Protein AF-A0A9P0H6U3-F1 (afdb_monomer_lite)

Structure (mmCIF, N/CA/C/O backbone):
data_AF-A0A9P0H6U3-F1
#
_entry.id   AF-A0A9P0H6U3-F1
#
loop_
_atom_site.group_PDB
_atom_site.id
_atom_site.type_symbol
_atom_site.label_atom_id
_atom_site.label_alt_id
_atom_site.label_comp_id
_atom_site.label_asym_id
_atom_site.label_entity_id
_atom_site.label_seq_id
_atom_site.pdbx_PDB_ins_code
_atom_site.Cartn_x
_atom_site.Cartn_y
_atom_site.Cartn_z
_atom_site.occupancy
_atom_site.B_iso_or_equiv
_atom_site.auth_seq_id
_atom_site.auth_comp_id
_atom_site.auth_asym_id
_atom_site.auth_atom_id
_atom_site.pdbx_PDB_model_num
ATOM 1 N N . MET A 1 1 ? -8.611 22.913 -31.976 1.00 49.38 1 MET A N 1
ATOM 2 C CA . MET A 1 1 ? -9.464 22.361 -30.897 1.00 49.38 1 MET A CA 1
ATOM 3 C C . MET A 1 1 ? -9.592 20.827 -30.951 1.00 49.38 1 MET A C 1
ATOM 5 O O . MET A 1 1 ? -10.510 20.290 -30.351 1.00 49.38 1 MET A O 1
ATOM 9 N N . ASN A 1 2 ? -8.647 20.098 -31.573 1.00 52.41 2 ASN A N 1
ATOM 10 C CA . ASN A 1 2 ? -8.778 18.645 -31.797 1.00 52.41 2 ASN A CA 1
ATOM 11 C C . ASN A 1 2 ? -7.749 17.794 -31.020 1.00 52.41 2 ASN A C 1
ATOM 13 O O . ASN A 1 2 ? -7.746 16.580 -31.174 1.00 52.41 2 ASN A O 1
ATOM 17 N N . GLN A 1 3 ? -6.892 18.390 -30.175 1.00 59.03 3 GLN A N 1
ATOM 18 C CA . GLN A 1 3 ? -5.927 17.623 -29.367 1.00 59.03 3 GLN A CA 1
ATOM 19 C C . GLN A 1 3 ? -6.593 16.782 -28.254 1.00 59.03 3 GLN A C 1
ATOM 21 O O . GLN A 1 3 ? -6.156 15.670 -27.987 1.00 59.03 3 GLN A O 1
ATOM 26 N N . SER A 1 4 ? -7.689 17.256 -27.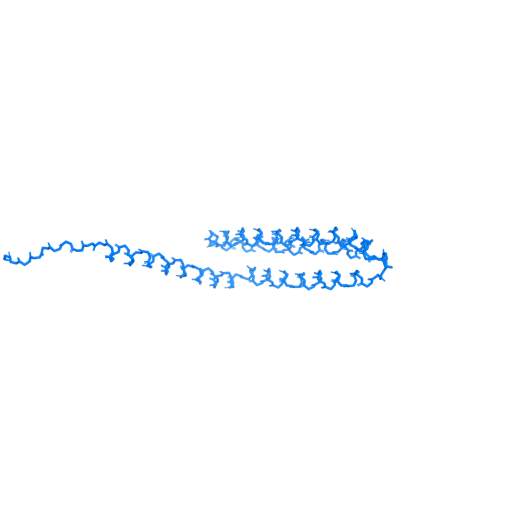645 1.00 60.91 4 SER A N 1
ATOM 27 C CA . SER A 1 4 ? -8.214 16.655 -26.404 1.00 60.91 4 SER A CA 1
ATOM 28 C C . SER A 1 4 ? -8.875 15.279 -26.569 1.00 60.91 4 SER A C 1
ATOM 30 O O . SER A 1 4 ? -8.927 14.522 -25.604 1.00 60.91 4 SER A O 1
ATOM 32 N N . TRP A 1 5 ? -9.397 14.943 -27.754 1.00 65.50 5 TRP A N 1
ATOM 33 C CA . TRP A 1 5 ? -10.063 13.650 -27.986 1.00 65.50 5 TRP A CA 1
ATOM 34 C C . TRP A 1 5 ? -9.059 12.502 -28.119 1.00 65.50 5 TRP A C 1
ATOM 36 O O . TRP A 1 5 ? -9.289 11.412 -27.595 1.00 65.50 5 TRP A O 1
ATOM 46 N N . SER A 1 6 ? -7.928 12.765 -28.774 1.00 60.09 6 SER A N 1
ATOM 47 C CA . SER A 1 6 ? -6.862 11.780 -28.959 1.00 60.09 6 SER A CA 1
ATOM 48 C C . SER A 1 6 ? -6.182 11.448 -27.634 1.00 60.09 6 SER A C 1
ATOM 50 O O . SER A 1 6 ? -5.989 10.275 -27.329 1.00 60.09 6 SER A O 1
ATOM 52 N N . ASP A 1 7 ? -5.908 12.456 -26.800 1.00 67.19 7 ASP A N 1
ATOM 53 C CA . ASP A 1 7 ? -5.301 12.257 -25.478 1.00 67.19 7 ASP A CA 1
ATOM 54 C C . ASP A 1 7 ? -6.191 11.410 -24.555 1.00 67.19 7 ASP A C 1
ATOM 56 O O . ASP A 1 7 ? -5.699 10.555 -23.815 1.00 67.19 7 ASP A O 1
ATOM 60 N N . TRP A 1 8 ? -7.513 11.579 -24.653 1.00 68.31 8 TRP A N 1
ATOM 61 C CA . TRP A 1 8 ? -8.468 10.794 -23.873 1.00 68.31 8 TRP A CA 1
ATOM 62 C C . TRP A 1 8 ? -8.438 9.311 -24.253 1.00 68.31 8 TRP A C 1
ATOM 64 O O . TRP A 1 8 ? -8.449 8.451 -23.372 1.00 68.31 8 TRP A O 1
ATOM 74 N N . ILE A 1 9 ? -8.308 9.002 -25.548 1.00 74.56 9 ILE A N 1
ATOM 75 C CA . ILE A 1 9 ? -8.225 7.622 -26.047 1.00 74.56 9 ILE A CA 1
ATOM 76 C C . ILE A 1 9 ? -7.025 6.870 -25.442 1.00 74.56 9 ILE A C 1
ATOM 78 O O . ILE A 1 9 ? -7.152 5.695 -25.102 1.00 74.56 9 ILE A O 1
ATOM 82 N N . TYR A 1 10 ? -5.885 7.547 -25.251 1.00 70.25 10 TYR A N 1
ATOM 83 C CA . TYR A 1 10 ? -4.685 6.959 -24.637 1.00 70.25 10 TYR A CA 1
ATOM 84 C C . TYR A 1 10 ? -4.761 6.917 -23.108 1.00 70.25 10 TYR A C 1
ATOM 86 O O . TYR A 1 10 ? -4.169 6.044 -22.471 1.00 70.25 10 TYR A O 1
ATOM 94 N N . GLN A 1 11 ? -5.508 7.835 -22.500 1.00 69.25 11 GLN A N 1
ATOM 95 C CA . GLN A 1 11 ? -5.653 7.912 -21.052 1.00 69.25 11 GLN A CA 1
ATOM 96 C C . GLN A 1 11 ? -6.636 6.870 -20.496 1.00 69.25 11 GLN A C 1
ATOM 98 O O . GLN A 1 11 ? -6.443 6.384 -19.380 1.00 69.25 11 GLN A O 1
ATOM 103 N N . VAL A 1 12 ? -7.640 6.463 -21.279 1.00 80.19 12 VAL A N 1
ATOM 104 C CA . VAL A 1 12 ? -8.606 5.409 -20.919 1.00 80.19 12 VAL A CA 1
ATOM 105 C C . VAL A 1 12 ? -7.935 4.092 -20.495 1.00 80.19 12 VAL A C 1
ATOM 107 O O . VAL A 1 12 ? -8.214 3.638 -19.382 1.00 80.19 12 VAL A O 1
ATOM 110 N N . PRO A 1 13 ? -7.036 3.470 -21.286 1.00 77.06 13 PRO A N 1
ATOM 111 C CA . PRO A 1 13 ? -6.386 2.228 -20.873 1.00 77.06 13 PRO A CA 1
ATOM 112 C C . PRO A 1 13 ? -5.525 2.411 -19.615 1.00 77.06 13 PRO A C 1
ATOM 114 O O . PRO A 1 13 ? -5.486 1.519 -18.770 1.00 77.06 13 PRO A O 1
ATOM 117 N N . ALA A 1 14 ? -4.905 3.579 -19.421 1.00 73.44 14 ALA A N 1
ATOM 118 C CA . ALA A 1 14 ? -4.133 3.866 -18.213 1.00 73.44 14 ALA A CA 1
ATOM 119 C C . ALA A 1 14 ? -5.019 3.975 -16.957 1.00 73.44 14 ALA A C 1
ATOM 121 O O . ALA A 1 14 ? -4.703 3.384 -15.922 1.00 73.44 14 ALA A O 1
ATOM 122 N N . ILE A 1 15 ? -6.148 4.686 -17.048 1.00 77.50 15 ILE A N 1
ATOM 123 C CA . ILE A 1 15 ? -7.124 4.798 -15.952 1.00 77.50 15 ILE A CA 1
ATOM 124 C C . ILE A 1 15 ? -7.738 3.430 -15.639 1.00 77.50 15 ILE A C 1
ATOM 126 O O . ILE A 1 15 ? -7.908 3.092 -14.468 1.00 77.50 15 ILE A O 1
ATOM 130 N N . LEU A 1 16 ? -8.020 2.620 -16.662 1.00 83.75 16 LEU A N 1
ATOM 131 C CA . LEU A 1 16 ? -8.541 1.266 -16.490 1.00 83.75 16 LEU A CA 1
ATOM 132 C C . LEU A 1 16 ? -7.561 0.389 -15.694 1.00 83.75 16 LEU A C 1
ATOM 134 O O . LEU A 1 16 ? -7.962 -0.259 -14.728 1.00 83.75 16 LEU A O 1
ATOM 138 N N . VAL A 1 17 ? -6.271 0.411 -16.047 1.00 79.19 17 VAL A N 1
ATOM 139 C CA . VAL A 1 17 ? -5.224 -0.340 -15.331 1.00 79.19 17 VAL A CA 1
ATOM 140 C C . VAL A 1 17 ? -5.078 0.149 -13.884 1.00 79.19 17 VAL A C 1
ATOM 142 O O . VAL A 1 17 ? -4.998 -0.675 -12.969 1.00 79.19 17 VAL A O 1
ATOM 145 N N . LEU A 1 18 ? -5.114 1.467 -13.648 1.00 78.31 18 LEU A N 1
ATOM 146 C CA . LEU A 1 18 ? -5.097 2.044 -12.297 1.00 78.31 18 LEU A CA 1
ATOM 147 C C . LEU A 1 18 ? -6.306 1.574 -11.468 1.00 78.31 18 LEU A C 1
ATOM 149 O O . LEU A 1 18 ? -6.142 1.156 -10.320 1.00 78.31 18 LEU A O 1
ATOM 153 N N . ALA A 1 19 ? -7.509 1.606 -12.048 1.00 84.06 19 ALA A N 1
ATOM 154 C CA . ALA A 1 19 ? -8.743 1.190 -11.386 1.00 84.06 19 ALA A CA 1
ATOM 155 C C . ALA A 1 19 ? -8.730 -0.306 -11.036 1.00 84.06 19 ALA A C 1
ATOM 157 O O . ALA A 1 19 ? -9.092 -0.684 -9.920 1.00 84.06 19 ALA A O 1
ATOM 158 N N . ILE A 1 20 ? -8.254 -1.154 -11.952 1.00 84.00 20 ILE A N 1
ATOM 159 C CA . ILE A 1 20 ? -8.088 -2.592 -11.710 1.00 84.00 20 ILE A CA 1
ATOM 160 C C . ILE A 1 20 ? -7.099 -2.826 -10.560 1.00 84.00 20 ILE A C 1
ATOM 162 O O . ILE A 1 20 ? -7.406 -3.580 -9.636 1.00 84.00 20 ILE A O 1
ATOM 166 N N . ASN A 1 21 ? -5.954 -2.135 -10.557 1.00 82.75 21 ASN A N 1
ATOM 167 C CA . ASN A 1 21 ? -4.960 -2.239 -9.486 1.00 82.75 21 ASN A CA 1
ATOM 168 C C . ASN A 1 21 ? -5.534 -1.826 -8.113 1.00 82.75 21 ASN A C 1
ATOM 170 O O . ASN A 1 21 ? -5.311 -2.509 -7.112 1.00 82.75 21 ASN A O 1
ATOM 174 N N . LEU A 1 22 ? -6.338 -0.757 -8.069 1.00 81.25 22 LEU A N 1
ATOM 175 C CA . LEU A 1 22 ? -7.007 -0.305 -6.845 1.00 81.25 22 LEU A CA 1
ATOM 176 C C . LEU A 1 22 ? -8.031 -1.335 -6.339 1.00 81.25 22 LEU A C 1
ATOM 178 O O . LEU A 1 22 ? -8.070 -1.640 -5.146 1.00 81.25 22 LEU A O 1
ATOM 182 N N . LEU A 1 23 ? -8.834 -1.914 -7.238 1.00 86.56 23 LEU A N 1
ATOM 183 C CA . LEU A 1 23 ? -9.802 -2.955 -6.886 1.00 86.56 23 LEU A CA 1
ATOM 184 C C . LEU A 1 23 ? -9.116 -4.210 -6.344 1.00 86.56 23 LEU A C 1
ATOM 186 O O . LEU A 1 23 ? -9.563 -4.751 -5.329 1.00 86.56 23 LEU A O 1
ATOM 190 N N . PHE A 1 24 ? -8.020 -4.652 -6.966 1.00 83.69 24 PHE A N 1
ATOM 191 C CA . PHE A 1 24 ? -7.221 -5.763 -6.447 1.00 83.69 24 PHE A CA 1
ATOM 192 C C . PHE A 1 24 ? -6.708 -5.461 -5.040 1.00 83.69 24 PHE A C 1
ATOM 194 O O . PHE A 1 24 ? -6.882 -6.288 -4.144 1.00 83.69 24 PHE A O 1
ATOM 201 N N . LEU A 1 25 ? -6.168 -4.263 -4.810 1.00 80.56 25 LEU A N 1
ATOM 202 C CA . LEU A 1 25 ? -5.678 -3.863 -3.494 1.00 80.56 25 LEU A CA 1
ATOM 203 C C . LEU A 1 25 ? -6.788 -3.870 -2.434 1.00 80.56 25 LEU A C 1
ATOM 205 O O . LEU A 1 25 ? -6.586 -4.420 -1.352 1.00 80.56 25 LEU A O 1
ATOM 209 N N . VAL A 1 26 ? -7.978 -3.345 -2.744 1.00 81.38 26 VAL A N 1
ATOM 210 C CA . VAL A 1 26 ? -9.132 -3.359 -1.824 1.00 81.38 26 VAL A CA 1
ATOM 211 C C . VAL A 1 26 ? -9.613 -4.787 -1.541 1.00 81.38 26 VAL A C 1
ATOM 213 O O . VAL A 1 26 ? -9.878 -5.137 -0.388 1.00 81.38 26 VAL A O 1
ATOM 216 N N . ARG A 1 27 ? -9.699 -5.648 -2.563 1.00 83.19 27 ARG A N 1
ATOM 217 C CA . ARG A 1 27 ? -10.087 -7.061 -2.395 1.00 83.19 27 ARG A CA 1
ATOM 218 C C . ARG A 1 27 ? -9.085 -7.823 -1.533 1.00 83.19 27 ARG A C 1
ATOM 220 O O . ARG A 1 27 ? -9.482 -8.590 -0.657 1.00 83.19 27 ARG A O 1
ATOM 227 N N . ILE A 1 28 ? -7.799 -7.585 -1.745 1.00 79.62 28 ILE A N 1
ATOM 228 C CA . ILE A 1 28 ? -6.723 -8.194 -0.966 1.00 79.62 28 ILE A CA 1
ATOM 229 C C . ILE A 1 28 ? -6.747 -7.671 0.469 1.00 79.62 28 ILE A C 1
ATOM 231 O O . ILE A 1 28 ? -6.662 -8.475 1.392 1.00 79.62 28 ILE A O 1
ATOM 235 N N . MET A 1 29 ? -6.923 -6.364 0.677 1.00 74.38 29 MET A N 1
ATOM 236 C CA . MET A 1 29 ? -7.116 -5.769 2.005 1.00 74.38 29 MET A CA 1
ATOM 237 C C . MET A 1 29 ? -8.271 -6.442 2.750 1.00 74.38 29 MET A C 1
ATOM 239 O O . MET A 1 29 ? -8.116 -6.839 3.903 1.00 74.38 29 MET A O 1
ATOM 243 N N . TRP A 1 30 ? -9.404 -6.660 2.080 1.00 81.75 30 TRP A N 1
ATOM 244 C CA . TRP A 1 30 ? -10.548 -7.361 2.660 1.00 81.75 30 TRP A CA 1
ATOM 245 C C . TRP A 1 30 ? -10.215 -8.801 3.072 1.00 81.75 30 TRP A C 1
ATOM 247 O O . TRP A 1 30 ? -10.511 -9.227 4.195 1.00 81.75 30 TRP A O 1
ATOM 257 N N . VAL A 1 31 ? -9.575 -9.562 2.179 1.00 78.56 31 VAL A N 1
ATOM 258 C CA . VAL A 1 31 ? -9.147 -10.940 2.459 1.00 78.56 31 VAL A CA 1
ATOM 259 C C . VAL A 1 31 ? -8.113 -10.970 3.583 1.00 78.56 31 VAL A C 1
ATOM 261 O O . VAL A 1 31 ? -8.201 -11.836 4.449 1.00 78.56 31 VAL A O 1
ATOM 264 N N . LEU A 1 32 ? -7.188 -10.010 3.631 1.00 72.38 32 LEU A N 1
ATOM 265 C CA . LEU A 1 32 ? -6.175 -9.894 4.677 1.00 72.38 32 LEU A CA 1
ATOM 266 C C . LEU A 1 32 ? -6.813 -9.609 6.036 1.00 72.38 32 LEU A C 1
ATOM 268 O O . LEU A 1 32 ? -6.483 -10.292 7.000 1.00 72.38 32 LEU A O 1
ATOM 272 N N . ILE A 1 33 ? -7.766 -8.677 6.112 1.00 70.75 33 ILE A N 1
ATOM 273 C CA . ILE A 1 33 ? -8.536 -8.397 7.335 1.00 70.75 33 ILE A CA 1
ATOM 274 C C . ILE A 1 33 ? -9.295 -9.653 7.786 1.00 70.75 33 ILE A C 1
ATOM 276 O O . ILE A 1 33 ? -9.306 -10.001 8.970 1.00 70.75 33 ILE A O 1
ATOM 280 N N . THR A 1 34 ? -9.891 -10.377 6.838 1.00 71.12 34 THR A N 1
ATOM 281 C CA . THR A 1 34 ? -10.643 -11.609 7.116 1.00 71.12 34 THR A CA 1
ATOM 282 C C . THR A 1 34 ? -9.728 -12.741 7.598 1.00 71.12 34 THR A C 1
ATOM 284 O O . THR A 1 34 ? -10.045 -13.429 8.567 1.00 71.12 34 THR A O 1
ATOM 287 N N . LYS A 1 35 ? -8.555 -12.914 6.980 1.00 64.50 35 LYS A N 1
ATOM 288 C CA . LYS A 1 35 ? -7.543 -13.902 7.381 1.00 64.50 35 LYS A CA 1
ATOM 289 C C . LYS A 1 35 ? -6.875 -13.519 8.703 1.00 64.50 35 LYS A C 1
ATOM 291 O O . LYS A 1 35 ? -6.647 -14.397 9.523 1.00 64.50 35 LYS A O 1
ATOM 296 N N . LEU A 1 36 ? -6.646 -12.231 8.964 1.00 63.19 36 LEU A N 1
ATOM 297 C CA . LEU A 1 36 ? -6.146 -11.716 10.243 1.00 63.19 36 LEU A CA 1
ATOM 298 C C . LEU A 1 36 ? -7.120 -11.988 11.392 1.00 63.19 36 LEU A C 1
ATOM 300 O O . LEU A 1 36 ? -6.700 -12.320 12.496 1.00 63.19 36 LEU A O 1
ATOM 304 N N . ARG A 1 37 ? -8.429 -11.891 11.137 1.00 61.72 37 ARG A N 1
ATOM 305 C CA . ARG A 1 37 ? -9.445 -12.276 12.124 1.00 61.72 37 ARG A CA 1
ATOM 306 C C . ARG A 1 37 ? -9.316 -13.753 12.534 1.00 61.72 37 ARG A C 1
ATOM 308 O O . ARG A 1 37 ? -9.623 -14.067 13.680 1.00 61.72 37 ARG A O 1
ATOM 315 N N . SER A 1 38 ? -8.885 -14.624 11.618 1.00 54.09 38 SER A N 1
ATOM 316 C CA . SER A 1 38 ? -8.844 -16.081 11.806 1.00 54.09 38 SER A CA 1
ATOM 317 C C . SER A 1 38 ? -7.473 -16.637 12.213 1.00 54.09 38 SER A C 1
ATOM 319 O O . SER A 1 38 ? -7.420 -17.698 12.827 1.00 54.09 38 SER A O 1
ATOM 321 N N . ALA A 1 39 ? -6.371 -15.977 11.857 1.00 54.97 39 ALA A N 1
ATOM 322 C CA . ALA A 1 39 ? -5.018 -16.505 12.020 1.00 54.97 39 ALA A CA 1
ATOM 323 C C . ALA A 1 39 ? -4.344 -15.918 13.270 1.00 54.97 39 ALA A C 1
ATOM 325 O O . ALA A 1 39 ? -3.744 -14.848 13.226 1.00 54.97 39 ALA A O 1
ATOM 326 N N . ASN A 1 40 ? -4.461 -16.630 14.391 1.00 59.28 40 ASN A N 1
ATOM 327 C CA . ASN A 1 40 ? -3.838 -16.303 15.677 1.00 59.28 40 ASN A CA 1
ATOM 328 C C . ASN A 1 40 ? -2.568 -17.141 15.939 1.00 59.28 40 ASN A C 1
ATOM 330 O O . ASN A 1 40 ? -2.359 -17.538 17.074 1.00 59.28 40 ASN A O 1
ATOM 334 N N . ASN A 1 41 ? -1.747 -17.483 14.936 1.00 54.12 41 ASN A N 1
ATOM 335 C CA . ASN A 1 41 ? -0.566 -18.334 15.172 1.00 54.12 41 ASN A CA 1
ATOM 336 C C . ASN A 1 41 ? 0.657 -17.964 14.314 1.00 54.12 41 ASN A C 1
ATOM 338 O O . ASN A 1 41 ? 0.532 -17.570 13.148 1.00 54.12 41 ASN A O 1
ATOM 342 N N . ALA A 1 42 ? 1.832 -18.132 14.932 1.00 54.91 42 ALA A N 1
ATOM 343 C CA . ALA A 1 42 ? 3.169 -17.719 14.493 1.00 54.91 42 ALA A CA 1
ATOM 344 C C . ALA A 1 42 ? 3.615 -18.272 13.123 1.00 54.91 42 ALA A C 1
ATOM 346 O O . ALA A 1 42 ? 4.441 -17.661 12.451 1.00 54.91 42 ALA A O 1
ATOM 347 N N . GLU A 1 43 ? 3.007 -19.355 12.636 1.00 56.22 43 GLU A N 1
ATOM 348 C CA . GLU A 1 43 ? 3.327 -19.947 11.323 1.00 56.22 43 GLU A CA 1
ATOM 349 C C . GLU A 1 43 ? 2.853 -19.087 10.133 1.00 56.22 43 GLU A C 1
ATOM 351 O O . GLU A 1 43 ? 3.325 -19.212 9.001 1.00 56.22 43 GLU A O 1
ATOM 356 N N . THR A 1 44 ? 1.950 -18.137 10.391 1.00 58.00 44 THR A N 1
ATOM 357 C CA . THR A 1 44 ? 1.411 -17.223 9.373 1.00 58.00 44 THR A CA 1
ATOM 358 C C . THR A 1 44 ? 2.429 -16.154 8.956 1.00 58.00 44 THR A C 1
ATOM 360 O O . THR A 1 44 ? 2.306 -15.574 7.876 1.00 58.00 44 THR A O 1
ATOM 363 N N . GLU A 1 45 ? 3.448 -15.871 9.774 1.00 62.16 45 GLU A N 1
ATOM 364 C CA . GLU A 1 45 ? 4.425 -14.808 9.498 1.00 62.16 45 GLU A CA 1
ATOM 365 C C . GLU A 1 45 ? 5.301 -15.109 8.276 1.00 62.16 45 GLU A C 1
ATOM 367 O O . GLU A 1 45 ? 5.620 -14.209 7.496 1.00 62.16 45 GLU A O 1
ATOM 372 N N . GLN A 1 46 ? 5.639 -16.378 8.051 1.00 61.12 46 GLN A N 1
ATOM 373 C CA . GLN A 1 46 ? 6.487 -16.784 6.931 1.00 61.12 46 GLN A CA 1
ATOM 374 C C . GLN A 1 46 ? 5.719 -16.747 5.601 1.00 61.12 46 GLN A C 1
ATOM 376 O O . GLN A 1 46 ? 6.200 -16.174 4.620 1.00 61.12 46 GLN A O 1
ATOM 381 N N . TYR A 1 47 ? 4.468 -17.218 5.600 1.00 59.66 47 TYR A N 1
ATOM 382 C CA . TYR A 1 47 ? 3.557 -17.066 4.460 1.00 59.66 47 TYR A CA 1
ATOM 383 C C . TYR A 1 47 ? 3.232 -15.595 4.166 1.00 59.66 47 TYR A C 1
ATOM 385 O O . TYR A 1 47 ? 3.143 -15.197 3.005 1.00 59.66 47 TYR A O 1
ATOM 393 N N . ARG A 1 48 ? 3.129 -14.748 5.197 1.00 66.56 48 ARG A N 1
ATOM 394 C CA . ARG A 1 48 ? 2.937 -13.299 5.032 1.00 66.56 48 ARG A CA 1
ATOM 395 C C . ARG A 1 48 ? 4.136 -12.605 4.412 1.00 66.56 48 ARG A C 1
ATOM 397 O O . ARG A 1 48 ? 3.922 -11.671 3.651 1.00 66.56 48 ARG A O 1
ATOM 404 N N . LYS A 1 49 ? 5.367 -13.045 4.684 1.00 67.00 49 LYS A N 1
ATOM 405 C CA . LYS A 1 49 ? 6.567 -12.511 4.014 1.00 67.00 49 LYS A CA 1
ATOM 406 C C . LYS A 1 49 ? 6.555 -12.825 2.515 1.00 67.00 49 LYS A C 1
ATOM 408 O O . LYS A 1 49 ? 6.810 -11.931 1.711 1.00 67.00 49 LYS A O 1
ATOM 413 N N . GLY A 1 50 ? 6.169 -14.047 2.139 1.00 71.00 50 GLY A N 1
ATOM 414 C CA . GLY A 1 50 ? 5.984 -14.433 0.735 1.00 71.00 50 GLY A CA 1
ATOM 415 C C . GLY A 1 50 ? 4.857 -13.650 0.056 1.00 71.00 50 GLY A C 1
ATOM 416 O O . GLY A 1 50 ? 5.058 -13.047 -0.998 1.00 71.00 50 GLY A O 1
ATOM 417 N N . CYS A 1 51 ? 3.693 -13.556 0.706 1.00 69.19 51 CYS A N 1
ATOM 418 C CA . CYS A 1 51 ? 2.592 -12.733 0.211 1.00 69.19 51 CYS A CA 1
ATOM 419 C C . CYS A 1 51 ? 2.953 -11.243 0.168 1.00 69.19 51 CYS A C 1
ATOM 421 O O . CYS A 1 51 ? 2.570 -10.587 -0.783 1.00 69.19 51 CYS A O 1
ATOM 423 N N . LYS A 1 52 ? 3.721 -10.694 1.116 1.00 72.56 52 LYS A N 1
ATOM 424 C CA . LYS A 1 52 ? 4.201 -9.299 1.097 1.00 72.56 52 LYS A CA 1
ATOM 425 C C . LYS A 1 52 ? 4.974 -9.004 -0.180 1.00 72.56 52 LYS A C 1
ATOM 427 O O . LYS A 1 52 ? 4.689 -8.007 -0.835 1.00 72.56 52 LYS A O 1
ATOM 432 N N . ALA A 1 53 ? 5.924 -9.870 -0.527 1.00 79.06 53 ALA A N 1
ATOM 433 C CA . ALA A 1 53 ? 6.712 -9.717 -1.742 1.00 79.06 53 ALA A CA 1
ATOM 434 C C . ALA A 1 53 ? 5.815 -9.785 -2.985 1.00 79.06 53 ALA A C 1
ATOM 436 O O . ALA A 1 53 ? 5.858 -8.876 -3.807 1.00 79.06 53 ALA A O 1
ATOM 437 N N . LEU A 1 54 ? 4.930 -10.786 -3.071 1.00 76.81 54 LEU A N 1
ATOM 438 C CA . LEU A 1 54 ? 3.991 -10.920 -4.190 1.00 76.81 54 LEU A CA 1
ATOM 439 C C . LEU A 1 54 ? 3.024 -9.725 -4.303 1.00 76.81 54 LEU A C 1
ATOM 441 O O . LEU A 1 54 ? 2.750 -9.242 -5.396 1.00 76.81 54 LEU A O 1
ATOM 445 N N . LEU A 1 55 ? 2.525 -9.224 -3.172 1.00 73.62 55 LEU A N 1
ATOM 446 C CA . LEU A 1 55 ? 1.567 -8.120 -3.096 1.00 73.62 55 LEU A CA 1
ATOM 447 C C . LEU A 1 55 ? 2.174 -6.774 -3.448 1.00 73.62 55 LEU A C 1
ATOM 449 O O . LEU A 1 55 ? 1.469 -5.932 -3.988 1.00 73.62 55 LEU A O 1
ATOM 453 N N . VAL A 1 56 ? 3.449 -6.562 -3.1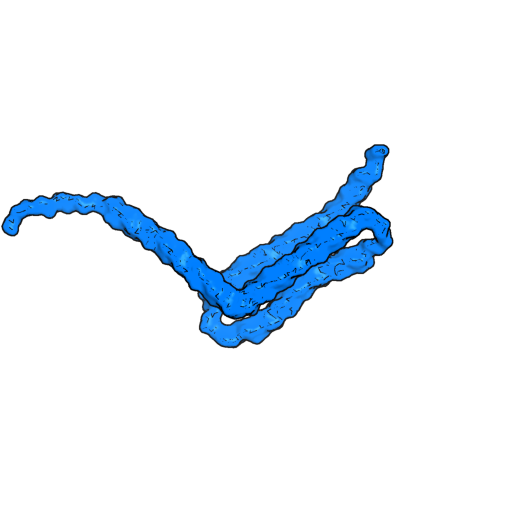36 1.00 74.19 56 VAL A N 1
ATOM 454 C CA . VAL A 1 56 ? 4.192 -5.388 -3.603 1.00 74.19 56 VAL A CA 1
ATOM 455 C C . VAL A 1 56 ? 4.526 -5.544 -5.085 1.00 74.19 56 VAL A C 1
ATOM 457 O O . VAL A 1 56 ? 4.466 -4.566 -5.826 1.00 74.19 56 VAL A O 1
ATOM 460 N N . LEU A 1 57 ? 4.807 -6.770 -5.538 1.00 80.44 57 LEU A N 1
ATOM 461 C CA . LEU A 1 57 ? 5.159 -7.060 -6.924 1.00 80.44 57 LEU A CA 1
ATOM 462 C C . LEU A 1 57 ? 3.995 -6.819 -7.897 1.00 80.44 57 LEU A C 1
ATOM 464 O O . LEU A 1 57 ? 4.248 -6.337 -8.989 1.00 80.44 57 LEU A O 1
ATOM 468 N N . ILE A 1 58 ? 2.737 -7.068 -7.519 1.00 79.88 58 ILE A N 1
ATOM 469 C CA . ILE A 1 58 ? 1.554 -6.834 -8.380 1.00 79.88 58 ILE A CA 1
ATOM 470 C C . ILE A 1 58 ? 1.404 -5.360 -8.834 1.00 79.88 58 ILE A C 1
ATOM 472 O O . ILE A 1 58 ? 1.431 -5.110 -10.043 1.00 79.88 58 ILE A O 1
ATOM 476 N N . PRO A 1 59 ? 1.283 -4.361 -7.931 1.00 73.19 59 PRO A N 1
ATOM 477 C CA . PRO A 1 59 ? 1.187 -2.955 -8.317 1.00 73.19 59 PRO A CA 1
ATOM 478 C C . PRO A 1 59 ? 2.494 -2.452 -8.941 1.00 73.19 59 PRO A C 1
ATOM 480 O O . PRO A 1 59 ? 2.458 -1.625 -9.849 1.00 73.19 59 PRO A O 1
ATOM 483 N N . LEU A 1 60 ? 3.647 -2.970 -8.502 1.00 80.31 60 LEU A N 1
ATOM 484 C CA . LEU A 1 60 ? 4.953 -2.626 -9.066 1.00 80.31 60 LEU A CA 1
ATOM 485 C C . LEU A 1 60 ? 5.070 -3.095 -10.521 1.00 80.31 60 LEU A C 1
ATOM 487 O O . LEU A 1 60 ? 5.473 -2.303 -11.368 1.00 80.31 60 LEU A O 1
ATOM 491 N N . LEU A 1 61 ? 4.649 -4.319 -10.846 1.00 77.50 61 LEU A N 1
ATOM 492 C CA . LEU A 1 61 ? 4.687 -4.868 -12.204 1.00 77.50 61 LEU A CA 1
ATOM 493 C C . LEU A 1 61 ? 3.794 -4.061 -13.155 1.00 77.50 61 LEU A C 1
ATOM 495 O O . LEU A 1 61 ? 4.240 -3.694 -14.240 1.00 77.50 61 LEU A O 1
ATOM 499 N N . GLY A 1 62 ? 2.573 -3.719 -12.726 1.00 75.19 62 GLY A N 1
ATOM 500 C CA . GLY A 1 62 ? 1.653 -2.895 -13.518 1.00 75.19 62 GLY A CA 1
ATOM 501 C C . GLY A 1 62 ? 2.228 -1.514 -13.840 1.00 75.19 62 GLY A C 1
ATOM 502 O O . GLY A 1 62 ? 2.127 -1.041 -14.970 1.00 75.19 62 GLY A O 1
ATOM 503 N N . ILE A 1 63 ? 2.907 -0.890 -12.878 1.00 72.56 63 ILE A N 1
ATOM 504 C CA . ILE A 1 63 ? 3.532 0.423 -13.073 1.00 72.56 63 ILE A CA 1
ATOM 505 C C . ILE A 1 63 ? 4.779 0.311 -13.938 1.00 72.56 63 ILE A C 1
ATOM 507 O O . ILE A 1 63 ? 4.944 1.120 -14.842 1.00 72.56 63 ILE A O 1
ATOM 511 N N . THR A 1 64 ? 5.618 -0.702 -13.718 1.00 75.56 64 THR A N 1
ATOM 512 C CA . THR A 1 64 ? 6.835 -0.929 -14.513 1.00 75.56 64 THR A CA 1
ATOM 513 C C . THR A 1 64 ? 6.487 -1.173 -15.982 1.00 75.56 64 THR A C 1
ATOM 515 O O . THR A 1 64 ? 7.142 -0.626 -16.866 1.00 75.56 64 THR A O 1
ATOM 518 N N . TYR A 1 65 ? 5.405 -1.912 -16.248 1.00 74.81 65 TYR A N 1
ATOM 519 C CA . TYR A 1 65 ? 4.881 -2.137 -17.594 1.00 74.81 65 TYR A CA 1
ATOM 520 C C . TYR A 1 65 ? 4.415 -0.837 -18.266 1.00 74.81 65 TYR A C 1
ATOM 522 O O . TYR A 1 65 ? 4.842 -0.537 -19.380 1.00 74.81 65 TYR A O 1
ATOM 530 N N . ILE A 1 66 ? 3.611 -0.018 -17.576 1.00 70.00 66 ILE A N 1
ATOM 531 C CA . ILE A 1 66 ? 3.189 1.292 -18.098 1.00 70.00 66 ILE A CA 1
ATOM 532 C C . ILE A 1 66 ? 4.396 2.217 -18.306 1.00 70.00 66 ILE A C 1
ATOM 534 O O . ILE A 1 66 ? 4.473 2.914 -19.314 1.00 70.00 66 ILE A O 1
ATOM 538 N N . LEU A 1 67 ? 5.366 2.207 -17.388 1.00 69.19 67 LEU A N 1
ATOM 539 C CA . LEU A 1 67 ? 6.577 3.023 -17.468 1.00 69.19 67 LEU A CA 1
ATOM 540 C C . LEU A 1 67 ? 7.433 2.670 -18.694 1.00 69.19 67 LEU A C 1
ATOM 542 O O . LEU A 1 67 ? 7.993 3.572 -19.321 1.00 69.19 67 LEU A O 1
ATOM 546 N N . PHE A 1 68 ? 7.518 1.373 -19.003 1.00 69.50 68 PHE A N 1
ATOM 547 C CA . PHE A 1 68 ? 8.261 0.816 -20.130 1.00 69.50 68 PHE A CA 1
ATOM 548 C C . PHE A 1 68 ? 7.578 1.105 -21.472 1.00 69.50 68 PHE A C 1
ATOM 550 O O . PHE A 1 68 ? 8.247 1.495 -22.423 1.00 69.50 68 PHE A O 1
ATOM 557 N N . ILE A 1 69 ? 6.248 0.988 -21.537 1.00 67.25 69 ILE A N 1
ATOM 558 C CA . ILE A 1 69 ? 5.476 1.302 -22.749 1.00 67.25 69 ILE A CA 1
ATOM 559 C C . ILE A 1 69 ? 5.426 2.813 -23.042 1.00 67.25 69 ILE A C 1
ATOM 561 O O . ILE A 1 69 ? 5.319 3.213 -24.195 1.00 67.25 69 ILE A O 1
ATOM 565 N N . ALA A 1 70 ? 5.508 3.666 -22.017 1.00 62.84 70 ALA A N 1
ATOM 566 C CA . ALA A 1 70 ? 5.202 5.095 -22.129 1.00 62.84 70 ALA A CA 1
ATOM 567 C C . ALA A 1 70 ? 6.398 6.024 -22.453 1.00 62.84 70 ALA A C 1
ATOM 569 O O . ALA A 1 70 ? 6.477 7.115 -21.883 1.00 62.84 70 ALA A O 1
ATOM 570 N N . GLY A 1 71 ? 7.354 5.647 -23.304 1.00 57.47 71 GLY A N 1
ATOM 571 C CA . GLY A 1 71 ? 8.315 6.621 -23.871 1.00 57.47 71 GLY A CA 1
ATOM 572 C C . GLY A 1 71 ? 7.810 7.220 -25.201 1.00 57.47 71 GLY A C 1
ATOM 573 O O . GLY A 1 71 ? 7.114 6.496 -25.907 1.00 57.47 71 GLY A O 1
ATOM 574 N N . PRO A 1 72 ? 8.158 8.462 -25.627 1.00 55.34 72 PRO A N 1
ATOM 575 C CA . PRO A 1 72 ? 8.721 9.621 -24.925 1.00 55.34 72 PRO A CA 1
ATOM 576 C C . PRO A 1 72 ? 7.680 10.731 -24.597 1.00 55.34 72 PRO A C 1
ATOM 578 O O . PRO A 1 72 ? 6.761 11.017 -25.355 1.00 55.34 72 PRO A O 1
ATOM 581 N N . GLN A 1 73 ? 7.887 11.349 -23.426 1.00 60.56 73 GLN A N 1
ATOM 582 C CA . GLN A 1 73 ? 7.461 12.661 -22.890 1.00 60.56 73 GLN A CA 1
ATOM 583 C C . GLN A 1 73 ? 6.333 13.456 -23.590 1.00 60.56 73 GLN A C 1
ATOM 585 O O . GLN A 1 73 ? 6.568 14.535 -24.128 1.00 60.56 73 GLN A O 1
ATOM 590 N N . SER A 1 74 ? 5.077 13.017 -23.456 1.00 65.94 74 SER A N 1
ATOM 591 C CA . SER A 1 74 ? 3.939 13.952 -23.511 1.00 65.94 74 SER A CA 1
ATOM 592 C C . SER A 1 74 ? 3.551 14.397 -22.093 1.00 65.94 74 SER A C 1
ATOM 594 O O . SER A 1 74 ? 3.708 13.644 -21.126 1.00 65.94 74 SER A O 1
ATOM 596 N N . ALA A 1 75 ? 3.036 15.623 -21.945 1.00 67.19 75 ALA A N 1
ATOM 597 C CA . ALA A 1 75 ? 2.630 16.179 -20.647 1.00 67.19 75 ALA A CA 1
ATOM 598 C C . ALA A 1 75 ? 1.578 15.308 -19.925 1.00 67.19 75 ALA A C 1
ATOM 600 O O . ALA A 1 75 ? 1.566 15.220 -18.696 1.00 67.19 75 ALA A O 1
ATOM 601 N N . VAL A 1 76 ? 0.745 14.597 -20.689 1.00 68.25 76 VAL A N 1
ATOM 602 C CA . VAL A 1 76 ? -0.277 13.672 -20.179 1.00 68.25 76 VAL A CA 1
ATOM 603 C C . VAL A 1 76 ? 0.369 12.462 -19.500 1.00 68.25 76 VAL A C 1
ATOM 605 O O . VAL A 1 76 ? -0.018 12.089 -18.391 1.00 68.25 76 VAL A O 1
ATOM 608 N N . TYR A 1 77 ? 1.422 11.900 -20.100 1.00 72.19 77 TYR A N 1
ATOM 609 C CA . TYR A 1 77 ? 2.163 10.791 -19.497 1.00 72.19 77 TYR A CA 1
ATOM 610 C C . TYR A 1 77 ? 2.883 11.196 -18.211 1.00 72.19 77 TYR A C 1
ATOM 612 O O . TYR A 1 77 ? 3.010 10.367 -17.312 1.00 72.19 77 TYR A O 1
ATOM 620 N N . SER A 1 78 ? 3.319 12.454 -18.087 1.00 75.62 78 SER A N 1
ATOM 621 C CA . SER A 1 78 ? 3.923 12.960 -16.847 1.00 75.62 78 SER A CA 1
ATOM 622 C C . SER A 1 78 ? 2.929 12.925 -15.680 1.00 75.62 78 SER A C 1
ATOM 624 O O . SER A 1 78 ? 3.228 12.367 -14.623 1.00 75.62 78 SER A O 1
ATOM 626 N N . ASN A 1 79 ? 1.703 13.413 -15.903 1.00 74.75 79 ASN A N 1
ATOM 627 C CA . ASN A 1 79 ? 0.644 13.394 -14.890 1.00 74.75 79 ASN A CA 1
ATOM 628 C C . ASN A 1 79 ? 0.262 11.965 -14.480 1.00 74.75 79 ASN A C 1
ATOM 630 O O . ASN A 1 79 ? 0.124 11.666 -13.295 1.00 74.75 79 ASN A O 1
ATOM 634 N N . ILE A 1 80 ? 0.139 11.056 -15.449 1.00 75.50 80 ILE A N 1
ATOM 635 C CA . ILE A 1 80 ? -0.200 9.652 -15.181 1.00 75.50 80 ILE A CA 1
ATOM 636 C C . ILE A 1 80 ? 0.929 8.957 -14.413 1.00 75.50 80 ILE A C 1
ATOM 638 O O . ILE A 1 80 ? 0.662 8.245 -13.446 1.00 75.50 80 ILE A O 1
ATOM 642 N N . ARG A 1 81 ? 2.192 9.190 -14.791 1.00 77.75 81 ARG A N 1
ATOM 643 C CA . ARG A 1 81 ? 3.358 8.663 -14.064 1.00 77.75 81 ARG A CA 1
ATOM 644 C C . ARG A 1 81 ? 3.386 9.160 -12.622 1.00 77.75 81 ARG A C 1
ATOM 646 O O . ARG A 1 81 ? 3.601 8.348 -11.727 1.00 77.75 81 ARG A O 1
ATOM 653 N N . ALA A 1 82 ? 3.120 10.446 -12.389 1.00 81.50 82 ALA A N 1
ATOM 654 C CA . ALA A 1 82 ? 3.050 11.011 -11.043 1.00 81.50 82 ALA A CA 1
ATOM 655 C C . ALA A 1 82 ? 1.949 10.340 -10.202 1.00 81.50 82 ALA A C 1
ATOM 657 O O . ALA A 1 82 ? 2.218 9.886 -9.092 1.00 81.50 82 ALA A O 1
ATOM 658 N N . LEU A 1 83 ? 0.740 10.178 -10.753 1.00 81.56 83 LEU A N 1
ATOM 659 C CA . LEU A 1 83 ? -0.371 9.511 -10.063 1.00 81.56 83 LEU A CA 1
ATOM 660 C C . LEU A 1 83 ? -0.092 8.031 -9.775 1.00 81.56 83 LEU A C 1
ATOM 662 O O . LEU A 1 83 ? -0.394 7.551 -8.678 1.00 81.56 83 LEU A O 1
ATOM 666 N N . LEU A 1 84 ? 0.499 7.309 -10.731 1.00 80.00 84 LEU A N 1
ATOM 667 C CA . LEU A 1 84 ? 0.891 5.910 -10.555 1.00 80.0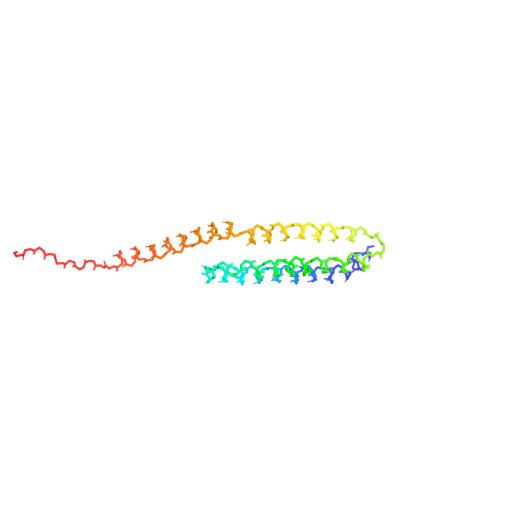0 84 LEU A CA 1
ATOM 668 C C . LEU A 1 84 ? 1.937 5.778 -9.448 1.00 80.00 84 LEU A C 1
ATOM 670 O O . LEU A 1 84 ? 1.755 4.960 -8.548 1.00 80.00 84 LEU A O 1
ATOM 674 N N . LEU A 1 85 ? 2.971 6.623 -9.461 1.00 82.00 85 LEU A N 1
ATOM 675 C CA . LEU A 1 85 ? 4.038 6.613 -8.461 1.00 82.00 85 LEU A CA 1
ATOM 676 C C . LEU A 1 85 ? 3.518 6.975 -7.059 1.00 82.00 85 LEU A C 1
ATOM 678 O O . LEU A 1 85 ? 3.854 6.302 -6.083 1.00 82.00 85 LEU A O 1
ATOM 682 N N . SER A 1 86 ? 2.638 7.975 -6.943 1.00 85.62 86 SER A N 1
ATOM 683 C CA . SER A 1 86 ? 1.999 8.333 -5.668 1.00 85.62 86 SER A CA 1
ATOM 684 C C . SER A 1 86 ? 1.094 7.218 -5.142 1.00 85.62 86 SER A C 1
ATOM 686 O O . SER A 1 86 ? 1.149 6.882 -3.957 1.00 85.62 86 SER A O 1
ATOM 688 N N . THR A 1 87 ? 0.296 6.600 -6.018 1.00 82.06 87 THR A N 1
ATOM 689 C CA . THR A 1 87 ? -0.591 5.486 -5.642 1.00 82.06 87 THR A CA 1
ATOM 690 C C . THR A 1 87 ? 0.219 4.267 -5.218 1.00 82.06 87 THR A C 1
ATOM 692 O O . THR A 1 87 ? -0.148 3.581 -4.266 1.00 82.06 87 THR A O 1
ATOM 695 N N . GLN A 1 88 ? 1.346 4.008 -5.878 1.00 83.06 88 GLN A N 1
ATOM 696 C CA . GLN A 1 88 ? 2.281 2.951 -5.513 1.00 83.06 88 GLN A CA 1
ATOM 697 C C . GLN A 1 88 ? 2.896 3.175 -4.140 1.00 83.06 88 GLN A C 1
ATOM 699 O O . GLN A 1 88 ? 2.880 2.260 -3.322 1.00 83.06 88 GLN A O 1
ATOM 704 N N . GLY A 1 89 ? 3.392 4.386 -3.868 1.00 83.00 89 GLY A N 1
ATOM 705 C CA . GLY A 1 89 ? 3.955 4.750 -2.569 1.00 83.00 89 GLY A CA 1
ATOM 706 C C . GLY A 1 89 ? 2.933 4.593 -1.443 1.00 83.00 89 GLY A C 1
ATOM 707 O O . GLY A 1 89 ? 3.225 3.961 -0.428 1.00 83.00 89 GLY A O 1
ATOM 708 N N . LEU A 1 90 ? 1.702 5.066 -1.660 1.00 82.12 90 LEU A N 1
ATOM 709 C CA . LEU A 1 90 ? 0.592 4.858 -0.725 1.00 82.12 90 LEU A CA 1
ATOM 710 C C . LEU A 1 90 ? 0.249 3.377 -0.547 1.00 82.12 90 LEU A C 1
ATOM 712 O O . LEU A 1 90 ? 0.071 2.924 0.580 1.00 82.12 90 LEU A O 1
ATOM 716 N N . SER A 1 91 ? 0.187 2.612 -1.635 1.00 81.12 91 SER A N 1
ATOM 717 C CA . SER A 1 91 ? -0.130 1.180 -1.605 1.00 81.12 91 SER A CA 1
ATOM 718 C C . SER A 1 91 ? 0.927 0.389 -0.844 1.00 81.12 91 SER A C 1
ATOM 720 O O . SER A 1 91 ? 0.580 -0.423 0.008 1.00 81.12 91 SER A O 1
ATOM 722 N N . VAL A 1 92 ? 2.210 0.649 -1.106 1.00 81.06 92 VAL A N 1
ATOM 723 C CA . VAL A 1 92 ? 3.337 0.017 -0.410 1.00 81.06 92 VAL A CA 1
ATOM 724 C C . VAL A 1 92 ? 3.344 0.412 1.064 1.00 81.06 92 VAL A C 1
ATOM 726 O O . VAL A 1 92 ? 3.497 -0.465 1.909 1.00 81.06 92 VAL A O 1
ATOM 729 N N . GLY A 1 93 ? 3.125 1.690 1.390 1.00 83.00 93 GLY A N 1
ATOM 730 C CA . GLY A 1 93 ? 3.051 2.168 2.772 1.00 83.00 93 GLY A CA 1
ATOM 731 C C . GLY A 1 93 ? 1.886 1.553 3.549 1.00 83.00 93 GLY A C 1
ATOM 732 O O . GLY A 1 93 ? 2.088 1.032 4.646 1.00 83.00 93 GLY A O 1
ATOM 733 N N . LEU A 1 94 ? 0.686 1.530 2.961 1.00 76.38 94 LEU A N 1
ATOM 734 C CA . LEU A 1 94 ? -0.484 0.869 3.541 1.00 76.38 94 LEU A CA 1
ATOM 735 C C . LEU A 1 94 ? -0.224 -0.625 3.710 1.00 76.38 94 LEU A C 1
ATOM 737 O O . LEU A 1 94 ? -0.395 -1.138 4.810 1.00 76.38 94 LEU A O 1
ATOM 741 N N . LEU A 1 95 ? 0.249 -1.318 2.671 1.00 74.44 95 LEU A N 1
ATOM 742 C CA . LEU A 1 95 ? 0.588 -2.737 2.752 1.00 74.44 95 LEU A CA 1
ATOM 743 C C . LEU A 1 95 ? 1.617 -2.992 3.852 1.00 74.44 95 LEU A C 1
ATOM 745 O O . LEU A 1 95 ? 1.403 -3.885 4.657 1.00 74.44 95 LEU A O 1
ATOM 749 N N . TYR A 1 96 ? 2.686 -2.203 3.954 1.00 76.19 96 TYR A N 1
ATOM 750 C CA . TYR A 1 96 ? 3.700 -2.357 5.000 1.00 76.19 96 TYR A CA 1
ATOM 751 C C . TYR A 1 96 ? 3.125 -2.122 6.402 1.00 76.19 96 TYR A C 1
ATOM 753 O O . TYR A 1 96 ? 3.430 -2.876 7.325 1.00 76.19 96 TYR A O 1
ATOM 761 N N . CYS A 1 97 ? 2.242 -1.133 6.546 1.00 74.88 97 CYS A N 1
ATOM 762 C CA . CYS A 1 97 ? 1.515 -0.864 7.781 1.00 74.88 97 CYS A CA 1
ATOM 763 C C . CYS A 1 97 ? 0.605 -2.050 8.144 1.00 74.88 97 CYS A C 1
ATOM 765 O O . CYS A 1 97 ? 0.683 -2.571 9.246 1.00 74.88 97 CYS A O 1
ATOM 767 N N . PHE A 1 98 ? -0.171 -2.580 7.198 1.00 69.12 98 PHE A N 1
ATOM 768 C CA . PHE A 1 98 ? -1.042 -3.739 7.413 1.00 69.12 98 PHE A CA 1
ATOM 769 C C . PHE A 1 98 ? -0.314 -5.080 7.457 1.00 69.12 98 PHE A C 1
ATOM 771 O O . PHE A 1 98 ? -0.926 -6.051 7.868 1.00 69.12 98 PHE A O 1
ATOM 778 N N . LEU A 1 99 ? 0.932 -5.190 7.004 1.00 65.62 99 LEU A N 1
ATOM 779 C CA . LEU A 1 99 ? 1.752 -6.407 7.080 1.00 65.62 99 LEU A CA 1
ATOM 780 C C . LEU A 1 99 ? 2.614 -6.421 8.345 1.00 65.62 99 LEU A C 1
ATOM 782 O O . LEU A 1 99 ? 3.188 -7.459 8.664 1.00 65.62 99 LEU A O 1
ATOM 786 N N . ASN A 1 100 ? 2.674 -5.301 9.070 1.00 71.31 100 ASN A N 1
ATOM 787 C CA . ASN A 1 100 ? 3.202 -5.254 10.422 1.00 71.31 100 ASN A CA 1
ATOM 788 C C . ASN A 1 100 ? 2.207 -5.905 11.383 1.00 71.31 100 ASN A C 1
ATOM 790 O O . ASN A 1 100 ? 1.081 -5.433 11.570 1.00 71.31 100 ASN A O 1
ATOM 794 N N . THR A 1 101 ? 2.640 -6.993 12.011 1.00 61.84 101 THR A N 1
ATOM 795 C CA . THR A 1 101 ? 1.832 -7.778 12.950 1.00 61.84 101 THR A CA 1
ATOM 796 C C . THR A 1 101 ? 1.342 -6.923 14.133 1.00 61.84 101 THR A C 1
ATOM 798 O O . THR A 1 101 ? 0.232 -7.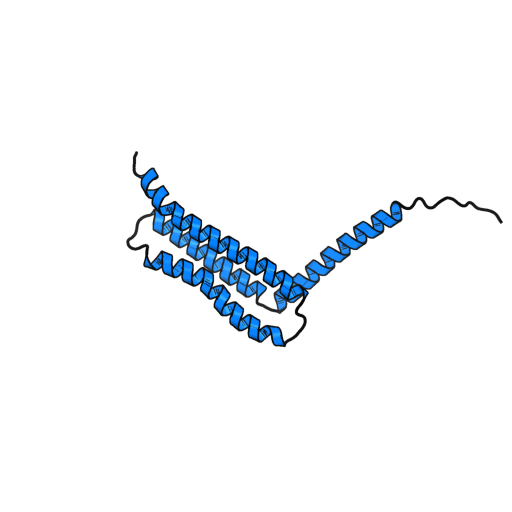122 14.627 1.00 61.84 101 THR A O 1
ATOM 801 N N . GLU A 1 102 ? 2.093 -5.886 14.514 1.00 65.25 102 GLU A N 1
ATOM 802 C CA . GLU A 1 102 ? 1.720 -4.920 15.560 1.00 65.25 102 GLU A CA 1
ATOM 803 C C . GLU A 1 102 ? 0.493 -4.065 15.195 1.00 65.25 102 GLU A C 1
ATOM 805 O O . GLU A 1 102 ? -0.458 -3.933 15.975 1.00 65.25 102 GLU A O 1
ATOM 810 N N . VAL A 1 103 ? 0.470 -3.514 13.980 1.00 66.62 103 VAL A N 1
ATOM 811 C CA . VAL A 1 103 ? -0.638 -2.678 13.486 1.00 66.62 103 VAL A CA 1
ATOM 812 C C . VAL A 1 103 ? -1.882 -3.533 13.268 1.00 66.62 103 VAL A C 1
ATOM 814 O O . VAL A 1 103 ? -2.997 -3.126 13.597 1.00 66.62 103 VAL A O 1
ATOM 817 N N . GLN A 1 104 ? -1.694 -4.754 12.774 1.00 67.81 104 GLN A N 1
ATOM 818 C CA . GLN A 1 104 ? -2.760 -5.734 12.630 1.00 67.81 104 GLN A CA 1
ATOM 819 C C . GLN A 1 104 ? -3.424 -6.092 13.966 1.00 67.81 104 GLN A C 1
ATOM 821 O O . GLN A 1 104 ? -4.655 -6.079 14.057 1.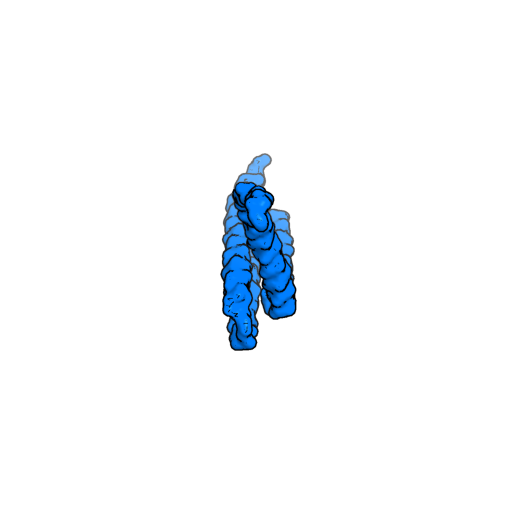00 67.81 104 GLN A O 1
ATOM 826 N N . ASN A 1 105 ? -2.640 -6.372 15.010 1.00 67.38 105 ASN A N 1
ATOM 827 C CA . ASN A 1 105 ? -3.182 -6.648 16.341 1.00 67.38 105 ASN A CA 1
ATOM 828 C C . ASN A 1 105 ? -3.942 -5.436 16.888 1.00 67.38 105 ASN A C 1
ATOM 830 O O . ASN A 1 105 ? -5.067 -5.574 17.370 1.00 67.38 105 ASN A O 1
ATOM 834 N N . THR A 1 106 ? -3.388 -4.237 16.721 1.00 70.62 106 THR A N 1
ATOM 835 C CA . THR A 1 106 ? -4.028 -2.987 17.153 1.00 70.62 106 THR A CA 1
ATOM 836 C C . THR A 1 106 ? -5.370 -2.755 16.448 1.00 70.62 106 THR A C 1
ATOM 838 O O . THR A 1 106 ? -6.377 -2.462 17.099 1.00 70.62 106 THR A O 1
ATOM 841 N N . LEU A 1 107 ? -5.431 -2.955 15.128 1.00 69.50 107 LEU A N 1
ATOM 842 C CA . LEU A 1 107 ? -6.669 -2.859 14.349 1.00 69.50 107 LEU A CA 1
ATOM 843 C C . LEU A 1 107 ? -7.684 -3.931 14.745 1.00 69.50 107 LEU A C 1
ATOM 845 O O . LEU A 1 107 ? -8.871 -3.631 14.875 1.00 69.50 107 LEU A O 1
ATOM 849 N N . ARG A 1 108 ? -7.232 -5.166 14.991 1.00 68.56 108 ARG A N 1
ATOM 850 C CA . ARG A 1 108 ? -8.092 -6.257 15.467 1.00 68.56 108 ARG A CA 1
ATOM 851 C C . ARG A 1 108 ? -8.727 -5.905 16.810 1.00 68.56 108 ARG A C 1
ATOM 853 O O . ARG A 1 108 ? -9.938 -6.063 16.952 1.00 68.56 108 ARG A O 1
ATOM 860 N N . HIS A 1 109 ? -7.949 -5.390 17.760 1.00 71.31 109 HIS A N 1
ATOM 861 C CA . HIS A 1 109 ? -8.459 -4.964 19.064 1.00 71.31 109 HIS A CA 1
ATOM 862 C C . HIS A 1 109 ? -9.445 -3.800 18.948 1.00 71.31 109 HIS A C 1
ATOM 864 O O . HIS A 1 109 ? -10.517 -3.846 19.555 1.00 71.31 109 HIS A O 1
ATOM 870 N N . ARG A 1 110 ? -9.137 -2.795 18.117 1.00 75.69 110 ARG A N 1
ATOM 871 C CA . ARG A 1 110 ? -10.043 -1.665 17.855 1.00 75.69 110 ARG A CA 1
ATOM 872 C C . ARG A 1 110 ? -11.366 -2.139 17.248 1.00 75.69 110 ARG A C 1
ATOM 874 O O . ARG A 1 110 ? -12.425 -1.649 17.626 1.00 75.69 110 ARG A O 1
ATOM 881 N N . TRP A 1 111 ? -11.309 -3.108 16.334 1.00 71.38 111 TRP A N 1
ATOM 882 C CA . TRP A 1 111 ? -12.485 -3.613 15.631 1.00 71.38 111 TRP A CA 1
ATOM 883 C C . TRP A 1 111 ? -13.331 -4.568 16.478 1.00 71.38 111 TRP A C 1
ATOM 885 O O . TRP A 1 111 ? -14.555 -4.508 16.403 1.00 71.38 111 TRP A O 1
ATOM 895 N N . LEU A 1 112 ? -12.709 -5.410 17.312 1.00 74.12 112 LEU A N 1
ATOM 896 C CA . LEU A 1 112 ? -13.412 -6.233 18.304 1.00 74.12 112 LEU A CA 1
ATOM 897 C C . LEU A 1 112 ? -14.171 -5.357 19.302 1.00 74.12 112 LEU A C 1
ATOM 899 O O . LEU A 1 112 ? -15.370 -5.569 19.462 1.00 74.12 112 LEU A O 1
ATOM 903 N N . ARG A 1 113 ? -13.523 -4.317 19.848 1.00 75.88 113 ARG A N 1
ATOM 904 C CA . ARG A 1 113 ? -14.186 -3.320 20.705 1.00 75.88 113 ARG A CA 1
ATOM 905 C C . ARG A 1 113 ? -15.364 -2.647 20.005 1.00 75.88 113 ARG A C 1
ATOM 907 O O . ARG A 1 113 ? -16.461 -2.644 20.542 1.00 75.88 113 ARG A O 1
ATOM 914 N N . TRP A 1 114 ? -15.179 -2.175 18.771 1.00 76.19 114 TRP A N 1
ATOM 915 C CA . TRP A 1 114 ? -16.271 -1.590 17.976 1.00 76.19 114 TRP A CA 1
ATOM 916 C C . TRP A 1 114 ? -17.443 -2.555 17.755 1.00 76.19 114 TRP A C 1
ATOM 918 O O . TRP A 1 114 ? -18.602 -2.144 17.690 1.00 76.19 114 TRP A O 1
ATOM 928 N N . ARG A 1 115 ? -17.159 -3.851 17.597 1.00 72.38 115 ARG A N 1
ATOM 929 C CA . ARG A 1 115 ? -18.184 -4.878 17.385 1.00 72.38 115 ARG A CA 1
ATOM 930 C C . ARG A 1 115 ? -18.911 -5.227 18.682 1.00 72.38 115 ARG A C 1
ATOM 932 O O . ARG A 1 115 ? -20.125 -5.420 18.650 1.00 72.38 115 ARG A O 1
ATOM 939 N N . GLU A 1 116 ? -18.186 -5.289 19.796 1.00 75.06 116 GLU A N 1
ATOM 940 C CA . GLU A 1 116 ? -18.756 -5.462 21.132 1.00 75.06 116 GLU A CA 1
ATOM 941 C C . GLU A 1 116 ? -19.645 -4.280 21.498 1.00 75.06 116 GLU A C 1
ATOM 943 O O . GLU A 1 116 ? -20.795 -4.511 21.853 1.00 75.06 116 GLU A O 1
ATOM 948 N N . GLU A 1 117 ? -19.192 -3.043 21.291 1.00 75.44 117 GLU A N 1
ATOM 949 C CA . GLU A 1 117 ? -19.988 -1.828 21.512 1.00 75.44 117 GLU A CA 1
ATOM 950 C C . GLU A 1 117 ? -21.306 -1.856 20.727 1.00 75.44 117 GLU A C 1
ATOM 952 O O . GLU A 1 117 ? -22.364 -1.585 21.294 1.00 75.44 117 GLU A O 1
ATOM 957 N N . ARG A 1 118 ? -21.293 -2.287 19.456 1.00 68.12 118 ARG A N 1
ATOM 958 C CA . ARG A 1 118 ? -22.538 -2.461 18.685 1.00 68.12 118 ARG A CA 1
ATOM 959 C C . ARG A 1 118 ? -23.423 -3.580 19.232 1.00 68.12 118 ARG A C 1
ATOM 961 O O . ARG A 1 118 ? -24.629 -3.394 19.321 1.00 68.12 118 ARG A O 1
ATOM 968 N N . SER A 1 119 ? -22.853 -4.721 19.623 1.00 68.69 119 SER A N 1
ATOM 969 C CA . SER A 1 119 ? -23.631 -5.836 20.190 1.00 68.69 119 SER A CA 1
ATOM 970 C C . SER A 1 119 ? -24.216 -5.520 21.571 1.00 68.69 119 SER A C 1
ATOM 972 O O . SER A 1 119 ? -25.323 -5.953 21.888 1.00 68.69 119 SER A O 1
ATOM 974 N N . LEU A 1 120 ? -23.498 -4.734 22.377 1.00 72.31 120 LEU A N 1
ATOM 975 C CA . LEU A 1 120 ? -23.945 -4.232 23.669 1.00 72.31 120 LEU A CA 1
ATOM 976 C C . LEU A 1 120 ? -25.031 -3.175 23.482 1.00 72.31 120 LEU A C 1
ATOM 978 O O . LEU A 1 120 ? -26.019 -3.230 24.200 1.00 72.31 120 LEU A O 1
ATOM 982 N N . ALA A 1 121 ? -24.920 -2.295 22.481 1.00 67.25 121 ALA A N 1
ATOM 983 C CA . ALA A 1 121 ? -25.987 -1.363 22.122 1.00 67.25 121 ALA A CA 1
ATOM 984 C C . ALA A 1 121 ? -27.271 -2.099 21.695 1.00 67.25 121 ALA A C 1
ATOM 986 O O . ALA A 1 121 ? -28.356 -1.757 22.157 1.00 67.25 121 ALA A O 1
ATOM 987 N N . THR A 1 122 ? -27.165 -3.167 20.894 1.00 66.94 122 THR A N 1
ATOM 988 C CA . THR A 1 122 ? -28.326 -3.997 20.520 1.00 66.94 122 THR A CA 1
ATOM 989 C C . THR A 1 122 ? -28.915 -4.749 21.720 1.00 66.94 122 THR A C 1
ATOM 991 O O . THR A 1 122 ? -30.133 -4.834 21.852 1.00 66.94 122 THR A O 1
ATOM 994 N N . ARG A 1 123 ? -28.074 -5.272 22.626 1.00 63.62 123 ARG A N 1
ATOM 995 C CA . ARG A 1 123 ? -28.523 -5.941 23.862 1.00 63.62 123 ARG A CA 1
ATOM 996 C C . ARG A 1 123 ? -29.159 -4.976 24.864 1.00 63.62 123 ARG A C 1
ATOM 998 O O . ARG A 1 123 ? -30.144 -5.340 25.494 1.00 63.62 123 ARG A O 1
ATOM 1005 N N . ALA A 1 124 ? -28.613 -3.772 25.011 1.00 66.62 124 ALA A N 1
ATOM 1006 C CA . ALA A 1 124 ? -29.169 -2.724 25.860 1.00 66.62 124 ALA A CA 1
ATOM 1007 C C . ALA A 1 124 ? -30.529 -2.255 25.326 1.00 66.62 124 ALA A C 1
ATOM 1009 O O . ALA A 1 124 ? -31.481 -2.176 26.093 1.00 66.62 124 ALA A O 1
ATOM 1010 N N . TYR A 1 125 ? -30.649 -2.068 24.008 1.00 62.59 125 TYR A N 1
ATOM 1011 C CA . TYR A 1 125 ? -31.920 -1.757 23.351 1.00 62.59 125 TYR A CA 1
ATOM 1012 C C . TYR A 1 125 ? -32.966 -2.875 23.530 1.00 62.59 125 TYR A C 1
ATOM 1014 O O . TYR A 1 125 ? -34.108 -2.604 23.883 1.00 62.59 125 TYR A O 1
ATOM 1022 N N . ALA A 1 126 ? -32.576 -4.146 23.376 1.00 63.75 126 ALA A N 1
ATOM 1023 C CA . ALA A 1 126 ? -33.474 -5.284 23.605 1.00 63.75 126 ALA A CA 1
ATOM 1024 C C . ALA A 1 126 ? -33.898 -5.447 25.079 1.00 63.75 126 ALA A C 1
ATOM 1026 O O . ALA A 1 126 ? -34.988 -5.944 25.349 1.00 63.75 126 ALA A O 1
ATOM 1027 N N . LYS A 1 127 ? -33.054 -5.031 26.035 1.00 60.09 127 LYS A N 1
ATOM 1028 C CA . LYS A 1 127 ? -33.379 -5.034 27.470 1.00 60.09 127 LYS A CA 1
ATOM 1029 C C . LYS A 1 127 ? -34.392 -3.943 27.835 1.00 60.09 127 LYS A C 1
ATOM 1031 O O . LYS A 1 127 ? -35.211 -4.175 28.716 1.00 60.09 127 LYS A O 1
ATOM 1036 N N . ASP A 1 128 ? -34.350 -2.803 27.150 1.00 59.94 128 ASP A N 1
ATOM 1037 C CA . ASP A 1 128 ? -35.294 -1.693 27.336 1.00 59.94 128 ASP A CA 1
ATOM 1038 C C . ASP A 1 128 ? -36.658 -1.975 26.674 1.00 59.94 128 ASP A C 1
ATOM 1040 O O . ASP A 1 128 ? -37.708 -1.635 27.209 1.00 59.94 128 ASP A O 1
ATOM 1044 N N . MET A 1 129 ? -36.657 -2.698 25.546 1.00 58.88 129 MET A N 1
ATOM 1045 C CA . MET A 1 129 ? -37.872 -3.101 24.823 1.00 58.88 129 MET A CA 1
ATOM 1046 C C . MET A 1 129 ? -38.611 -4.293 25.459 1.00 58.88 129 MET A C 1
ATOM 1048 O O . MET A 1 129 ? -39.659 -4.700 24.962 1.00 58.88 129 MET A O 1
ATOM 1052 N N . SER A 1 130 ? -38.094 -4.858 26.553 1.00 47.69 130 SER A N 1
ATOM 1053 C CA . SER A 1 130 ? -38.875 -5.741 27.414 1.00 47.69 130 SER A CA 1
ATOM 1054 C C . SER A 1 130 ? -39.734 -4.853 28.314 1.00 47.69 130 SER A C 1
ATOM 1056 O O . SER A 1 130 ? -39.190 -4.307 29.276 1.00 47.69 130 SER A O 1
ATOM 1058 N N . PRO A 1 131 ? -41.054 -4.701 28.077 1.00 53.41 131 PRO A N 1
ATOM 1059 C CA . PRO A 1 131 ? -41.917 -4.150 29.103 1.00 53.41 131 PRO A CA 1
ATOM 1060 C C . PRO A 1 131 ? -41.772 -5.074 30.306 1.00 53.41 131 PRO A C 1
ATOM 1062 O O . PRO A 1 131 ? -42.209 -6.227 30.277 1.00 53.41 131 PRO A O 1
ATOM 1065 N N . ASN A 1 132 ? -41.087 -4.593 31.346 1.00 54.75 132 ASN A N 1
ATOM 1066 C CA . ASN A 1 132 ? -41.181 -5.203 32.654 1.00 54.75 132 ASN A CA 1
ATOM 1067 C C . ASN A 1 132 ? -42.667 -5.170 32.979 1.00 54.75 132 ASN A C 1
ATOM 1069 O O . ASN A 1 132 ? -43.238 -4.116 33.270 1.00 54.75 132 ASN A O 1
ATOM 1073 N N . THR A 1 133 ? -43.299 -6.323 32.795 1.00 53.22 133 THR A N 1
ATOM 1074 C CA . TH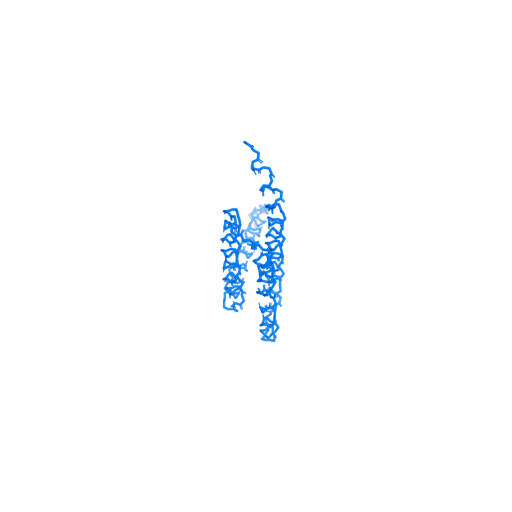R A 1 133 ? -44.673 -6.554 33.172 1.00 53.22 133 THR A CA 1
ATOM 1075 C C . THR A 1 133 ? -44.669 -6.390 34.674 1.00 53.22 133 THR A C 1
ATOM 1077 O O . THR A 1 133 ? -44.192 -7.234 35.422 1.00 53.22 133 THR A O 1
ATOM 1080 N N . ARG A 1 134 ? -45.084 -5.195 35.074 1.00 55.81 134 ARG A N 1
ATOM 1081 C CA . ARG A 1 134 ? -45.840 -4.904 36.273 1.00 55.81 134 ARG A CA 1
ATOM 1082 C C . ARG A 1 134 ? -46.461 -6.182 36.861 1.00 55.81 134 ARG A C 1
ATOM 1084 O O . ARG A 1 134 ? -47.513 -6.628 36.428 1.00 55.81 134 ARG A O 1
ATOM 1091 N N . THR A 1 135 ? -45.796 -6.726 37.864 1.00 57.62 135 THR A N 1
ATOM 1092 C CA . THR A 1 135 ? -46.417 -7.305 39.058 1.00 57.62 135 THR A CA 1
ATOM 1093 C C . THR A 1 135 ? -45.700 -6.590 40.196 1.00 57.62 135 THR A C 1
ATOM 1095 O O . THR A 1 135 ? -44.568 -6.926 40.529 1.00 57.62 135 THR A O 1
ATOM 1098 N N . GLU A 1 136 ? -46.151 -5.394 40.591 1.00 51.91 136 GLU A N 1
ATOM 1099 C CA . GLU A 1 136 ? -47.199 -5.252 41.619 1.00 51.91 136 GLU A CA 1
ATOM 1100 C C . GLU A 1 136 ? -47.005 -6.336 42.681 1.00 51.91 136 GLU A C 1
ATOM 1102 O O . GLU A 1 136 ? -47.278 -7.509 42.461 1.00 51.91 136 GLU A O 1
ATOM 1107 N N . SER A 1 137 ? -46.232 -6.020 43.717 1.00 63.19 137 SER A N 1
ATOM 1108 C CA . SER A 1 137 ? -46.765 -5.425 44.944 1.00 63.19 137 SER A CA 1
ATOM 1109 C C . SER A 1 137 ? -47.770 -6.356 45.613 1.00 63.19 137 SER A C 1
ATOM 1111 O O . SER A 1 137 ? -48.842 -6.608 45.075 1.00 63.19 137 SER A O 1
ATOM 1113 N N . ILE A 1 138 ? -47.445 -6.707 46.855 1.00 57.44 138 ILE A N 1
ATOM 1114 C CA . ILE A 1 138 ? -48.342 -7.290 47.853 1.00 57.44 138 ILE A CA 1
ATOM 1115 C C . ILE A 1 138 ? -48.500 -8.812 47.733 1.00 57.44 138 ILE A C 1
ATOM 1117 O O . ILE A 1 138 ? -49.451 -9.327 47.151 1.00 57.44 138 ILE A O 1
ATOM 1121 N N . ARG A 1 139 ? -47.613 -9.530 48.426 1.00 43.00 139 ARG A N 1
ATOM 1122 C CA . ARG A 1 139 ? -48.054 -10.448 49.479 1.00 43.00 139 ARG A CA 1
ATOM 1123 C C . ARG A 1 139 ? -47.007 -10.554 50.575 1.00 43.00 139 ARG A C 1
ATOM 1125 O O . ARG A 1 139 ? -45.811 -10.575 50.219 1.00 43.00 139 ARG A O 1
#

Secondary structure (DSSP, 8-state):
--HHHHHHHHHHHHHHHHHHHHHHHHHHHHHHHHHHHH--STTHHHHHHHHHHHHHHHHHHHHHHHHHH--S--HHHHHHHHHHHHHHHHHHHHHHHHHSHHHHHHHHHHHHHHHHHHHHHHHHHHHHSS---------

Sequence (139 aa):
MNQSWSDWIYQVPAILVLAINLLFLVRIMWVLITKLRSANNAETEQYRKGCKALLVLIPLLGITYILFIAGPQSAVYSNIRALLLSTQGLSVGLLYCFLNTEVQNTLRHRWLRWREERSLATRAYAKDMSPNTRTESIR

Radius of gyration: 24.94 Å; chains: 1; bounding box: 57×42×81 Å

InterPro domains:
  IPR000832 GPCR, family 2, secretin-like [PF00002] (6-92)
  IPR000832 GPCR, family 2, secretin-like [PR00249] (8-33)
  IPR000832 GPCR, family 2, secretin-like [PR00249] (50-70)
  IPR017981 GPCR, family 2-like, 7TM [PS50261] (1-100)
  IPR050332 G-protein coupled receptor 2 [PTHR45620] (4-133)

Foldseek 3Di:
DPPPVVLVVVVVVLVVLVVVLVVVLVVVVVVLLVVLLVDPDPVVLVVLVVVLVVNLVVLVVSLVVLVVPDDDDDPSSVVSNVVSVVVSVVSNVVSVCSSPPVNSVVVSVVVVVVVVVVVVVVVVVVVVPPPPPDDDDDD

Organism: Nezara viridula (NCBI:txid85310)

pLDDT: mean 70.01, std 9.42, range [43.0, 86.56]